Protein AF-G5LW61-F1 (afdb_monomer_lite)

Sequence (75 aa):
MIVAVIVVLLFGTKKLGSIGSDLGASIKGFKKAMSDDDAKQDKTSQDADFTAKSIADKQGEAKKEDAKSQDKEQV

Radius of gyration: 26.23 Å; chains: 1; bounding box: 40×51×69 Å

Organism: NCBI:txid913241

Structure (mmCIF, N/CA/C/O backbone):
data_AF-G5LW61-F1
#
_entry.id   AF-G5LW61-F1
#
loop_
_atom_site.group_PDB
_atom_site.id
_atom_site.type_symbol
_atom_site.label_atom_id
_atom_site.label_alt_id
_atom_site.label_comp_id
_atom_site.label_asym_id
_atom_site.label_entity_id
_atom_site.label_seq_id
_atom_site.pdbx_PDB_ins_code
_atom_site.Cartn_x
_atom_site.Cartn_y
_atom_site.Cartn_z
_atom_site.occupancy
_atom_site.B_iso_or_equiv
_atom_site.auth_seq_id
_atom_site.auth_comp_id
_atom_site.auth_asym_id
_atom_site.auth_atom_id
_atom_site.pdbx_PDB_model_num
ATOM 1 N N . MET A 1 1 ? 0.682 8.364 -15.444 1.00 86.19 1 MET A N 1
ATOM 2 C CA . MET A 1 1 ? 0.091 7.016 -15.627 1.00 86.19 1 MET A CA 1
ATOM 3 C C . MET A 1 1 ? 1.111 5.983 -16.094 1.00 86.19 1 MET A C 1
ATOM 5 O O . MET A 1 1 ? 1.198 4.942 -15.464 1.00 86.19 1 MET A O 1
ATOM 9 N N . ILE A 1 2 ? 1.930 6.274 -17.112 1.00 95.19 2 ILE A N 1
ATOM 10 C CA . ILE A 1 2 ? 2.946 5.337 -17.641 1.00 95.19 2 ILE A CA 1
ATOM 11 C C . ILE A 1 2 ? 3.849 4.730 -16.550 1.00 95.19 2 ILE A C 1
ATOM 13 O O . ILE A 1 2 ? 4.024 3.519 -16.513 1.00 95.19 2 ILE A O 1
ATOM 17 N N . VAL A 1 3 ? 4.336 5.539 -15.602 1.00 95.25 3 VAL A N 1
ATOM 18 C CA . VAL A 1 3 ? 5.191 5.059 -14.498 1.00 95.25 3 VAL A CA 1
ATOM 19 C C . VAL A 1 3 ? 4.492 4.002 -13.632 1.00 95.25 3 VAL A C 1
ATOM 21 O O . VAL A 1 3 ? 5.093 2.986 -13.303 1.00 95.25 3 VAL A O 1
ATOM 24 N N . ALA A 1 4 ? 3.210 4.189 -13.310 1.00 93.62 4 ALA A N 1
ATOM 25 C CA . ALA A 1 4 ? 2.459 3.233 -12.498 1.00 93.62 4 ALA A CA 1
ATOM 26 C C . ALA A 1 4 ? 2.276 1.890 -13.222 1.00 93.62 4 ALA A C 1
ATOM 28 O O . ALA A 1 4 ? 2.430 0.837 -12.610 1.00 93.62 4 ALA A O 1
ATOM 29 N N . VAL A 1 5 ? 2.016 1.921 -14.535 1.00 95.06 5 VAL A N 1
ATOM 30 C CA . VAL A 1 5 ? 1.912 0.706 -15.360 1.00 95.06 5 VAL A CA 1
ATOM 31 C C . VAL A 1 5 ? 3.235 -0.059 -15.364 1.00 95.06 5 VAL A C 1
ATOM 33 O O . VAL A 1 5 ? 3.237 -1.271 -15.171 1.00 95.06 5 VAL A O 1
ATOM 36 N N . ILE A 1 6 ? 4.364 0.643 -15.504 1.00 96.06 6 ILE A N 1
ATOM 37 C CA . ILE A 1 6 ? 5.697 0.027 -15.461 1.00 96.06 6 ILE A CA 1
ATOM 38 C C . ILE A 1 6 ? 5.952 -0.624 -14.096 1.00 96.06 6 ILE A C 1
ATOM 40 O O . ILE A 1 6 ? 6.377 -1.773 -14.044 1.00 96.06 6 ILE A O 1
ATOM 44 N N . VAL A 1 7 ? 5.635 0.054 -12.989 1.00 94.19 7 VAL A N 1
ATOM 45 C CA . VAL A 1 7 ? 5.788 -0.510 -11.634 1.00 94.19 7 VAL A CA 1
ATOM 46 C C . VAL A 1 7 ? 4.938 -1.773 -11.462 1.00 94.19 7 VAL A C 1
ATOM 48 O O . VAL A 1 7 ? 5.431 -2.782 -10.962 1.00 94.19 7 VAL A O 1
ATOM 51 N N . VAL A 1 8 ? 3.686 -1.766 -11.926 1.00 93.06 8 VAL A N 1
ATOM 52 C CA . VAL A 1 8 ? 2.813 -2.950 -11.867 1.00 93.06 8 VAL A CA 1
ATOM 53 C C . VAL A 1 8 ? 3.367 -4.105 -12.704 1.00 93.06 8 VAL A C 1
ATOM 55 O O . VAL A 1 8 ? 3.280 -5.250 -12.269 1.00 93.06 8 VAL A O 1
ATOM 58 N N . LEU A 1 9 ? 3.960 -3.834 -13.869 1.00 94.50 9 LEU A N 1
ATOM 59 C CA . LEU A 1 9 ? 4.577 -4.865 -14.712 1.00 94.50 9 LEU A CA 1
ATOM 60 C C . LEU A 1 9 ? 5.872 -5.430 -14.107 1.00 94.50 9 LEU A C 1
ATOM 62 O O . LEU A 1 9 ? 6.107 -6.629 -14.215 1.00 94.50 9 LEU A O 1
ATOM 66 N N . LEU A 1 10 ? 6.685 -4.600 -13.444 1.00 94.81 10 LEU A N 1
ATOM 67 C CA . LEU A 1 10 ? 7.938 -5.029 -12.808 1.00 94.81 10 LEU A CA 1
ATOM 68 C C . LEU A 1 10 ? 7.703 -5.873 -11.552 1.00 94.81 10 LEU A C 1
ATOM 70 O O . LEU A 1 10 ? 8.353 -6.895 -11.354 1.00 94.81 10 LEU A O 1
ATOM 74 N N . PHE A 1 11 ? 6.782 -5.443 -10.692 1.00 92.56 11 PHE A N 1
ATOM 75 C CA . PHE A 1 11 ? 6.518 -6.106 -9.413 1.00 92.56 11 PHE A CA 1
ATOM 76 C C . PHE A 1 11 ? 5.387 -7.143 -9.495 1.00 92.56 11 PHE A C 1
ATOM 78 O O . PHE A 1 11 ? 5.262 -8.005 -8.621 1.00 92.56 11 PHE A O 1
ATOM 85 N N . GLY A 1 12 ? 4.567 -7.081 -10.545 1.00 91.62 12 GLY A N 1
ATOM 86 C CA . GLY A 1 12 ? 3.378 -7.905 -10.720 1.00 91.62 12 GLY A CA 1
ATOM 87 C C . GLY A 1 12 ? 2.229 -7.509 -9.784 1.00 91.62 12 GLY A C 1
ATOM 88 O O . GLY A 1 12 ? 2.410 -6.954 -8.698 1.00 91.62 12 GLY A O 1
ATOM 89 N N . THR A 1 13 ? 1.001 -7.859 -10.168 1.00 91.62 13 THR A N 1
ATOM 90 C CA . THR A 1 13 ? -0.206 -7.555 -9.377 1.00 91.62 13 THR A CA 1
ATOM 91 C C . THR A 1 13 ? -0.325 -8.395 -8.105 1.00 91.62 13 THR A C 1
ATOM 93 O O . THR A 1 13 ? -0.947 -7.952 -7.146 1.00 91.62 13 THR A O 1
ATOM 96 N N . LYS A 1 14 ? 0.303 -9.579 -8.045 1.00 91.06 14 LYS A N 1
ATOM 97 C CA . LYS A 1 14 ? 0.286 -10.442 -6.849 1.00 91.06 14 LYS A CA 1
ATOM 98 C C . LYS A 1 14 ? 0.998 -9.807 -5.650 1.00 91.06 14 LYS A C 1
ATOM 100 O O . LYS A 1 14 ? 0.457 -9.841 -4.552 1.00 91.06 14 LYS A O 1
ATOM 105 N N . LYS A 1 15 ? 2.189 -9.229 -5.854 1.00 90.19 15 LYS A N 1
ATOM 106 C CA . LYS A 1 15 ? 2.969 -8.580 -4.784 1.00 90.19 15 LYS A CA 1
ATOM 107 C C . LYS A 1 15 ? 2.396 -7.211 -4.418 1.00 90.19 15 LYS A C 1
ATOM 109 O O . LYS A 1 15 ? 2.283 -6.899 -3.237 1.00 90.19 15 LYS A O 1
ATOM 114 N N . LEU A 1 16 ? 1.982 -6.426 -5.417 1.00 92.31 16 LEU A N 1
ATOM 115 C CA . LEU A 1 16 ? 1.302 -5.148 -5.177 1.00 92.31 16 LEU A CA 1
ATOM 116 C C . LEU A 1 16 ? -0.054 -5.329 -4.492 1.00 92.31 16 LEU A C 1
ATOM 118 O O . LEU A 1 16 ? -0.418 -4.501 -3.670 1.00 92.31 16 LEU A O 1
ATOM 122 N N . GLY A 1 17 ? -0.787 -6.401 -4.802 1.00 92.69 17 GLY A N 1
ATOM 123 C CA . GLY A 1 17 ? -2.068 -6.711 -4.175 1.00 92.69 17 GLY A CA 1
ATOM 124 C C . GLY A 1 17 ? -1.923 -7.064 -2.699 1.00 92.69 17 GLY A C 1
ATOM 125 O O . GLY A 1 17 ? -2.600 -6.465 -1.875 1.00 92.69 17 GLY A O 1
ATOM 126 N N . SER A 1 18 ? -1.001 -7.970 -2.345 1.00 91.31 18 SER A N 1
ATOM 127 C CA . SER A 1 18 ? -0.792 -8.344 -0.938 1.00 91.31 18 SER A CA 1
ATOM 128 C C . SER A 1 18 ? -0.321 -7.158 -0.091 1.00 91.31 18 SER A C 1
ATOM 130 O O . SER A 1 18 ? -0.901 -6.879 0.950 1.00 91.31 18 SER A O 1
ATOM 132 N N . ILE A 1 19 ? 0.672 -6.401 -0.573 1.00 93.62 19 ILE A N 1
ATOM 133 C CA . ILE A 1 19 ? 1.202 -5.229 0.147 1.00 93.62 19 ILE A CA 1
ATOM 134 C C . ILE A 1 19 ? 0.178 -4.085 0.156 1.00 93.62 19 ILE A C 1
ATOM 136 O O . ILE A 1 19 ? 0.029 -3.381 1.152 1.00 93.62 19 ILE A O 1
ATOM 140 N N . GLY A 1 20 ? -0.554 -3.903 -0.943 1.00 92.81 20 GLY A N 1
ATOM 141 C CA . GLY A 1 20 ? -1.591 -2.886 -1.072 1.00 92.81 20 GLY A CA 1
ATOM 142 C C . GLY A 1 20 ? -2.800 -3.143 -0.176 1.00 92.81 20 GLY A C 1
ATOM 143 O O . GLY A 1 20 ? -3.367 -2.184 0.338 1.00 92.81 20 GLY A O 1
ATOM 144 N N . SER 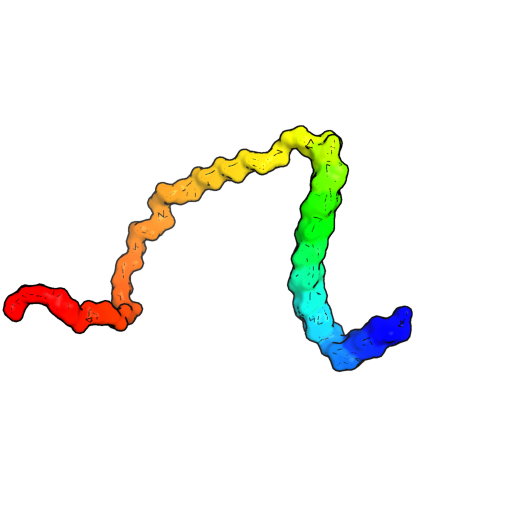A 1 21 ? -3.179 -4.402 0.059 1.00 93.31 21 SER A N 1
ATOM 145 C CA . SER A 1 21 ? -4.245 -4.752 1.005 1.00 93.31 21 SER A CA 1
ATOM 146 C C . SER A 1 21 ? -3.870 -4.396 2.444 1.00 93.31 21 SER A C 1
ATOM 148 O O . SER A 1 21 ? -4.665 -3.744 3.119 1.00 93.31 21 SER A O 1
ATOM 150 N N . ASP A 1 22 ? -2.660 -4.739 2.889 1.00 93.19 22 ASP A N 1
ATOM 151 C CA . ASP A 1 22 ? -2.209 -4.473 4.263 1.00 93.19 22 ASP A CA 1
ATOM 152 C C . ASP A 1 22 ? -1.996 -2.972 4.513 1.00 93.19 22 ASP A C 1
ATOM 154 O O . ASP A 1 22 ? -2.488 -2.388 5.489 1.00 93.19 22 ASP A O 1
ATOM 158 N N . LEU A 1 23 ? -1.309 -2.308 3.580 1.00 94.69 23 LEU A N 1
ATOM 159 C CA . LEU A 1 23 ? -1.050 -0.875 3.668 1.00 94.69 23 LEU A CA 1
ATOM 160 C C . LEU A 1 23 ? -2.339 -0.069 3.463 1.00 94.69 23 LEU A C 1
ATOM 162 O O . LEU A 1 23 ? -2.567 0.932 4.139 1.00 94.69 23 LEU A 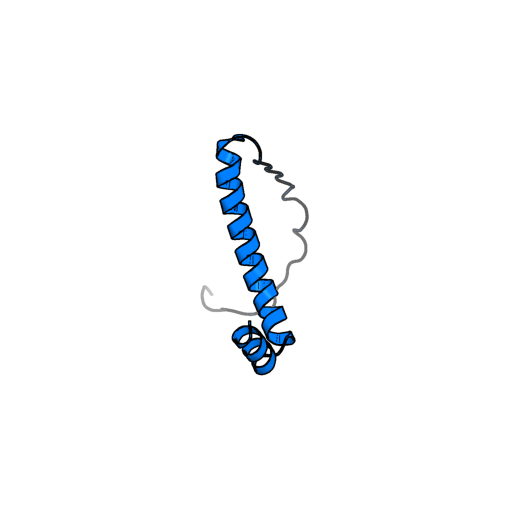O 1
ATOM 166 N N . GLY A 1 24 ? -3.223 -0.542 2.584 1.00 92.62 24 GLY A N 1
ATOM 167 C CA . GLY A 1 24 ? -4.536 0.041 2.337 1.00 92.62 24 GLY A CA 1
ATOM 168 C C . GLY A 1 24 ? -5.476 -0.091 3.532 1.00 92.62 24 GLY A C 1
ATOM 169 O O . GLY A 1 24 ? -6.189 0.862 3.840 1.00 92.62 24 GLY A O 1
ATOM 170 N N . ALA A 1 25 ? -5.457 -1.214 4.256 1.00 93.56 25 ALA A N 1
ATOM 171 C CA . ALA A 1 25 ? -6.217 -1.368 5.497 1.00 93.56 25 ALA A CA 1
ATOM 172 C C . ALA A 1 25 ? -5.748 -0.370 6.568 1.00 93.56 25 ALA A C 1
ATOM 174 O O . ALA A 1 25 ? -6.572 0.311 7.186 1.00 93.56 25 ALA A O 1
ATOM 175 N N . SER A 1 26 ? -4.430 -0.213 6.713 1.00 94.00 26 SER A N 1
ATOM 176 C CA . SER A 1 26 ? -3.814 0.727 7.658 1.00 94.00 26 SER A CA 1
ATOM 177 C C . SER A 1 26 ? -4.154 2.184 7.321 1.00 94.00 26 SER A C 1
ATOM 179 O O . SER A 1 26 ? -4.599 2.946 8.182 1.00 94.00 26 SER A O 1
ATOM 181 N N . ILE A 1 27 ? -4.044 2.565 6.043 1.00 94.50 27 ILE A N 1
ATOM 182 C CA . ILE A 1 27 ? -4.396 3.913 5.578 1.00 94.50 27 ILE A CA 1
ATOM 183 C C . ILE A 1 27 ? -5.906 4.175 5.676 1.00 94.50 27 ILE A C 1
ATOM 185 O O . ILE A 1 27 ? -6.318 5.302 5.940 1.00 94.50 27 ILE A O 1
ATOM 189 N N . LYS A 1 28 ? -6.748 3.147 5.493 1.00 91.69 28 LYS A N 1
ATOM 190 C CA . LYS A 1 28 ? -8.208 3.253 5.623 1.00 91.69 28 LYS A CA 1
ATOM 191 C C . LYS A 1 28 ? -8.614 3.520 7.070 1.00 91.69 28 LYS A C 1
ATOM 193 O O . LYS A 1 28 ? -9.477 4.365 7.289 1.00 91.69 28 LYS A O 1
ATOM 198 N N . GLY A 1 29 ? -7.987 2.847 8.037 1.00 90.62 29 GLY A N 1
ATOM 199 C CA . GLY A 1 29 ? -8.172 3.119 9.466 1.00 90.62 29 GLY A CA 1
ATOM 200 C C . GLY A 1 29 ? -7.715 4.526 9.849 1.00 90.62 29 GLY A C 1
ATOM 201 O O . GLY A 1 29 ? -8.460 5.252 10.502 1.00 90.62 29 GLY A O 1
ATOM 202 N N . PHE A 1 30 ? -6.551 4.953 9.349 1.00 92.25 30 PHE A N 1
ATOM 203 C CA . PHE A 1 30 ? -6.047 6.314 9.545 1.00 92.25 30 PHE A CA 1
ATOM 204 C C . PHE A 1 30 ? -6.990 7.374 8.959 1.00 92.25 30 PHE A C 1
ATOM 206 O O . PHE A 1 30 ? -7.387 8.302 9.656 1.00 92.25 30 PHE A O 1
ATOM 213 N N . LYS A 1 31 ? -7.435 7.207 7.706 1.00 90.06 31 LYS A N 1
ATOM 214 C CA . LYS A 1 31 ? -8.395 8.123 7.075 1.00 90.06 31 LYS A CA 1
ATOM 215 C C . LYS A 1 31 ? -9.737 8.124 7.799 1.00 90.06 31 LYS A C 1
ATOM 217 O O . LYS A 1 31 ? -10.336 9.181 7.931 1.00 90.06 31 LYS A O 1
ATOM 222 N N . LYS A 1 32 ? -10.214 6.963 8.267 1.00 88.44 32 LYS A N 1
ATOM 223 C CA . LYS A 1 32 ? -11.432 6.868 9.080 1.00 88.44 32 LYS A CA 1
ATOM 224 C C . LYS A 1 32 ? -11.266 7.684 10.352 1.00 88.44 32 LYS A C 1
ATOM 226 O O . LYS A 1 32 ? -12.129 8.502 10.587 1.00 88.44 32 LYS A O 1
ATOM 231 N N . ALA A 1 33 ? -10.190 7.501 11.115 1.00 87.81 33 ALA A N 1
ATOM 232 C CA . ALA A 1 33 ? -9.953 8.241 12.353 1.00 87.81 33 ALA A CA 1
ATOM 233 C C . ALA A 1 33 ? -9.825 9.751 12.109 1.00 87.81 33 ALA A C 1
ATOM 235 O O . ALA A 1 33 ? -10.442 10.529 12.817 1.00 87.81 33 ALA A O 1
ATOM 236 N N . MET A 1 34 ? -9.104 10.153 11.062 1.00 86.25 34 MET A N 1
ATOM 237 C CA . MET A 1 34 ? -8.933 11.561 10.702 1.00 86.25 34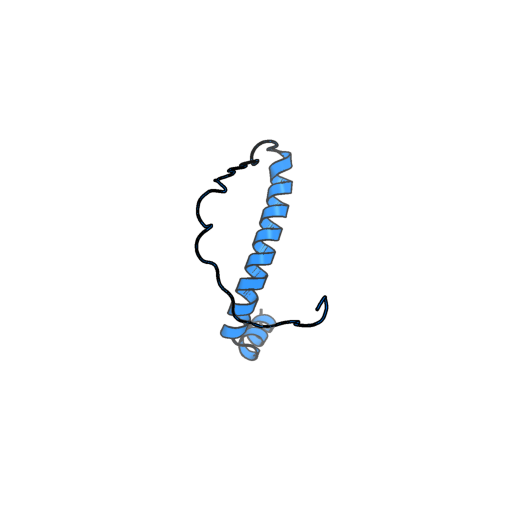 MET A CA 1
ATOM 238 C C . MET A 1 34 ? -10.258 12.204 10.266 1.00 86.25 34 MET A C 1
ATOM 240 O O . MET A 1 34 ? -10.633 13.247 10.777 1.00 86.25 34 MET A O 1
ATOM 244 N N . SER A 1 35 ? -11.028 11.535 9.400 1.00 84.00 35 SER A N 1
ATOM 245 C CA . SER A 1 35 ? -12.362 12.007 9.002 1.00 84.00 35 SER A CA 1
ATOM 246 C C . SER A 1 35 ? -13.410 11.899 10.117 1.00 84.00 35 SER A C 1
ATOM 248 O O . SER A 1 35 ? -14.407 12.608 10.071 1.00 84.00 35 SER A O 1
ATOM 250 N N . ASP A 1 36 ? -13.236 10.989 11.077 1.00 77.38 36 ASP A N 1
ATOM 251 C CA . ASP A 1 36 ? -14.101 10.849 12.252 1.00 77.38 36 ASP A CA 1
ATOM 252 C C . ASP A 1 36 ? -13.813 11.955 13.267 1.00 77.38 36 ASP A C 1
ATOM 254 O O . ASP A 1 36 ? -14.752 12.417 13.889 1.00 77.38 36 ASP A O 1
ATOM 258 N N . ASP A 1 37 ? -12.567 12.423 13.386 1.00 65.94 37 ASP A N 1
ATOM 259 C CA . ASP A 1 37 ? -12.187 13.594 14.188 1.00 65.94 37 ASP A CA 1
ATOM 260 C C . ASP A 1 37 ? -12.730 14.894 13.566 1.00 65.94 37 ASP A C 1
ATOM 262 O O . ASP A 1 37 ? -13.401 15.671 14.247 1.00 65.94 37 ASP A O 1
ATOM 266 N N . ASP A 1 38 ? -12.590 15.049 12.241 1.00 66.50 38 ASP A N 1
ATOM 267 C CA . ASP A 1 38 ? -13.198 16.157 11.485 1.00 66.50 38 ASP A CA 1
ATOM 268 C C . ASP A 1 38 ? -14.741 16.146 11.583 1.00 66.50 38 ASP A C 1
ATOM 270 O O . ASP A 1 38 ? -15.374 17.194 11.686 1.00 66.50 38 ASP A O 1
ATOM 274 N N . ALA A 1 39 ? -15.377 14.965 11.581 1.00 61.16 39 ALA A N 1
ATOM 275 C CA . ALA A 1 39 ? -16.833 14.825 11.715 1.00 61.16 39 ALA A CA 1
ATOM 276 C C . ALA A 1 39 ? -17.335 14.843 13.176 1.00 61.16 39 ALA A C 1
ATOM 278 O O . ALA A 1 39 ? -18.520 15.101 13.413 1.00 61.16 39 ALA A O 1
ATOM 279 N N . LYS A 1 40 ? -16.468 14.569 14.161 1.00 55.44 40 LYS A N 1
ATOM 280 C CA . LYS A 1 40 ? -16.771 14.613 15.605 1.00 55.44 40 LYS A CA 1
ATOM 281 C C . LYS A 1 40 ? -16.720 16.013 16.183 1.00 55.44 40 LYS A C 1
ATOM 283 O O . LYS A 1 40 ? -17.291 16.207 17.256 1.00 55.44 40 LYS A O 1
ATOM 288 N N . GLN A 1 41 ? -16.171 16.992 15.466 1.00 54.59 41 GLN A N 1
ATOM 289 C CA . GLN A 1 41 ? -16.387 18.395 15.819 1.00 54.59 41 GLN A CA 1
ATOM 290 C C . GLN A 1 41 ? -17.888 18.774 15.800 1.00 54.59 41 GLN A C 1
ATOM 292 O O . GLN A 1 41 ? -18.274 19.713 16.488 1.00 54.59 41 GLN A O 1
ATOM 297 N N . ASP A 1 42 ? -18.740 17.976 15.131 1.00 54.47 42 ASP A N 1
ATOM 298 C CA . ASP A 1 42 ? -20.210 18.104 15.122 1.00 54.47 42 ASP A CA 1
ATOM 299 C C . ASP A 1 42 ? -20.975 16.998 15.892 1.00 54.47 42 ASP A C 1
ATOM 301 O O . ASP A 1 42 ? -22.199 17.060 16.010 1.00 54.47 42 ASP A O 1
ATOM 305 N N . LYS A 1 43 ? -20.311 15.958 16.424 1.00 56.25 43 LYS A N 1
ATOM 306 C CA . LYS A 1 43 ? -20.975 14.853 17.157 1.00 56.25 43 LYS A CA 1
ATOM 307 C C . LYS A 1 43 ? -20.136 14.319 18.319 1.00 56.25 43 LYS A C 1
ATOM 309 O O . LYS A 1 43 ? -19.696 13.170 18.320 1.00 56.25 43 LYS A O 1
ATOM 314 N N . THR A 1 44 ? -19.950 15.141 19.347 1.00 54.12 44 THR A N 1
ATOM 315 C CA . THR A 1 44 ? -19.593 14.618 20.672 1.00 54.12 44 THR A CA 1
ATOM 316 C C . THR A 1 44 ? -20.716 13.707 21.192 1.00 54.12 44 THR A C 1
ATOM 318 O O . THR A 1 44 ? -21.885 14.086 21.142 1.00 54.12 44 THR A O 1
ATOM 321 N N . SER A 1 45 ? -20.348 12.549 21.752 1.00 56.91 45 SER A N 1
ATOM 322 C CA . SER A 1 45 ? -21.189 11.556 22.459 1.00 56.91 45 SER A CA 1
ATOM 323 C C . SER A 1 45 ? -21.706 10.365 21.641 1.00 56.91 45 SER A C 1
ATOM 325 O O . SER A 1 45 ? -22.833 10.379 21.165 1.00 56.91 45 SER A O 1
ATOM 327 N N . GLN A 1 46 ? -20.910 9.295 21.575 1.00 61.31 46 GLN A N 1
ATOM 328 C CA . GLN A 1 46 ? -21.285 7.904 21.900 1.00 61.31 46 GLN A CA 1
ATOM 329 C C . GLN A 1 46 ? -20.212 6.979 21.325 1.00 61.31 46 GLN A C 1
ATOM 331 O O . GLN A 1 46 ? -20.040 6.943 20.117 1.00 61.31 46 GLN A O 1
ATOM 336 N N . ASP A 1 47 ? -19.451 6.326 22.205 1.00 52.25 47 ASP A N 1
ATOM 337 C CA . ASP A 1 47 ? -18.957 4.948 22.047 1.00 52.25 47 ASP A CA 1
ATOM 338 C C . ASP A 1 47 ? -18.042 4.631 23.237 1.00 52.25 47 ASP A C 1
ATOM 340 O O . ASP A 1 47 ? -16.816 4.690 23.177 1.00 52.25 47 ASP A O 1
ATOM 344 N N . ALA A 1 48 ? -18.676 4.330 24.367 1.00 55.53 48 ALA A N 1
ATOM 345 C CA . ALA A 1 48 ? -18.056 3.592 25.458 1.00 55.53 48 ALA A CA 1
ATOM 346 C C . ALA A 1 48 ? -18.893 2.328 25.677 1.00 55.53 48 ALA A C 1
ATOM 348 O O . ALA A 1 48 ? -19.639 2.224 26.647 1.00 55.53 48 ALA A O 1
ATOM 349 N N . ASP A 1 49 ? -18.812 1.387 24.735 1.00 52.41 49 ASP A N 1
ATOM 350 C CA . ASP A 1 49 ? -19.366 0.047 24.923 1.00 52.41 49 ASP A CA 1
ATOM 351 C C . ASP A 1 49 ? -18.349 -0.806 25.700 1.00 52.41 49 ASP A C 1
ATOM 353 O O . ASP A 1 49 ? -17.498 -1.502 25.144 1.00 52.41 49 ASP A O 1
ATOM 357 N N . PHE A 1 50 ? -18.397 -0.688 27.029 1.00 55.50 50 PHE A N 1
ATOM 358 C CA . PHE A 1 50 ? -17.783 -1.645 27.945 1.00 55.50 50 PHE A CA 1
ATOM 359 C C . PHE A 1 50 ? -18.701 -2.865 28.081 1.00 55.50 50 PHE A C 1
ATOM 361 O O . PHE A 1 50 ? -19.386 -3.036 29.089 1.00 55.50 50 PHE A O 1
ATOM 368 N N . THR A 1 51 ? -18.681 -3.766 27.101 1.00 50.00 51 THR A N 1
ATOM 369 C CA . THR A 1 51 ? -19.230 -5.110 27.307 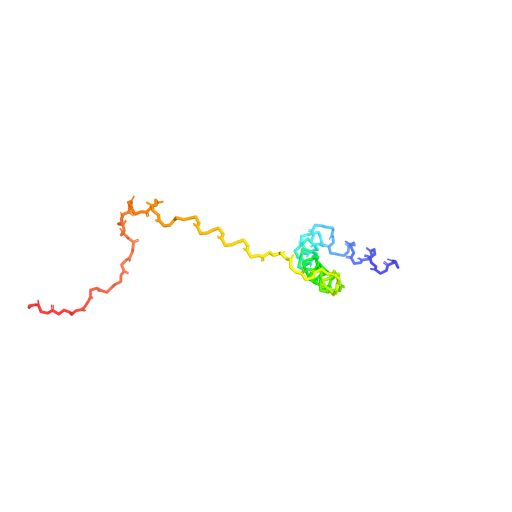1.00 50.00 51 THR A CA 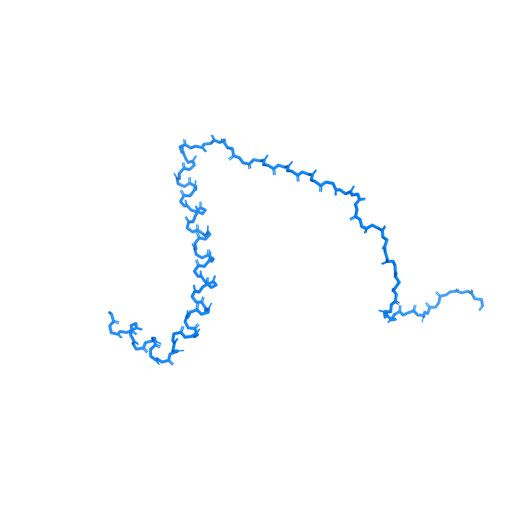1
ATOM 370 C C . THR A 1 51 ? -18.175 -5.984 27.995 1.00 50.00 51 THR A C 1
ATOM 372 O O . THR A 1 51 ? -17.430 -6.740 27.371 1.00 50.00 51 THR A O 1
ATOM 375 N N . ALA A 1 52 ? -18.116 -5.884 29.325 1.00 57.25 52 ALA A N 1
ATOM 376 C CA . ALA A 1 52 ? -17.450 -6.852 30.190 1.00 57.25 52 ALA A CA 1
ATOM 377 C C . ALA A 1 52 ? -18.208 -8.195 30.146 1.00 57.25 52 ALA A C 1
ATOM 379 O O . ALA A 1 52 ? -19.030 -8.493 31.011 1.00 57.25 52 ALA A O 1
ATOM 380 N N . LYS A 1 53 ? -17.952 -9.025 29.127 1.00 54.69 53 LYS A N 1
ATOM 381 C CA . LYS A 1 53 ? -18.481 -10.396 29.062 1.00 54.69 53 LYS A CA 1
ATOM 382 C C . LYS A 1 53 ? -17.497 -11.391 29.687 1.00 54.69 53 LYS A C 1
ATOM 384 O O . LYS A 1 53 ? -16.695 -12.006 29.001 1.00 54.69 53 LYS A O 1
ATOM 389 N N . SER A 1 54 ? -17.634 -11.510 31.008 1.00 48.69 54 SER A N 1
ATOM 390 C CA . SER A 1 54 ? -17.465 -12.706 31.851 1.00 48.69 54 SER A CA 1
ATOM 391 C C . SER A 1 54 ? -16.138 -13.491 31.807 1.00 48.69 54 SER A C 1
ATOM 393 O O . SER A 1 54 ? -15.881 -14.318 30.937 1.00 48.69 54 SER A O 1
ATOM 395 N N . ILE A 1 55 ? -15.352 -13.306 32.872 1.00 51.09 55 ILE A N 1
ATOM 396 C CA . ILE A 1 55 ? -14.465 -14.325 33.445 1.00 51.09 55 ILE A CA 1
ATOM 397 C C . ILE A 1 55 ? -15.368 -15.408 34.065 1.00 51.09 55 ILE A C 1
ATOM 399 O O . ILE A 1 55 ? -15.916 -15.151 35.133 1.00 51.09 55 ILE A O 1
ATOM 403 N N . ALA A 1 56 ? -15.549 -16.574 33.425 1.00 52.56 56 ALA A N 1
ATOM 404 C CA . ALA A 1 56 ? -16.123 -17.764 34.089 1.00 52.56 56 ALA A CA 1
ATOM 405 C C . ALA A 1 56 ? -15.987 -19.126 33.368 1.00 52.56 56 ALA A C 1
ATOM 407 O O . ALA A 1 56 ? -16.294 -20.124 34.001 1.00 52.56 56 ALA A O 1
ATOM 408 N N . ASP A 1 57 ? -15.507 -19.243 32.122 1.00 52.16 57 ASP A N 1
ATOM 409 C CA . ASP A 1 57 ? -15.473 -20.554 31.436 1.00 52.16 57 ASP A CA 1
ATOM 410 C C . ASP A 1 57 ? -14.165 -20.783 30.662 1.00 52.16 57 ASP A C 1
ATOM 412 O O . ASP A 1 57 ? -14.111 -20.566 29.454 1.00 52.16 57 ASP A O 1
ATOM 416 N N . LYS A 1 58 ? -13.093 -21.182 31.370 1.00 52.66 58 LYS A N 1
ATOM 417 C CA . LYS A 1 58 ? -11.996 -22.071 30.893 1.00 52.66 58 LYS A CA 1
ATOM 418 C C . LYS A 1 58 ? -10.842 -22.178 31.908 1.00 52.66 58 LYS A C 1
ATOM 420 O O . LYS A 1 58 ? -9.677 -21.951 31.593 1.00 52.66 58 LYS A O 1
ATOM 425 N N . GLN A 1 59 ? -11.151 -22.570 33.145 1.00 50.84 59 GLN A N 1
ATOM 426 C CA . GLN A 1 59 ? -10.193 -23.307 33.976 1.00 50.84 59 GLN A CA 1
ATOM 427 C C . GLN A 1 59 ? -10.569 -24.782 33.900 1.00 50.84 59 GLN A C 1
ATOM 429 O O . GLN A 1 59 ? -11.600 -25.187 34.423 1.00 50.84 59 GLN A O 1
ATOM 434 N N . GLY A 1 60 ? -9.744 -25.572 33.223 1.00 40.62 60 GLY A N 1
ATOM 435 C CA . GLY A 1 60 ? -9.959 -27.008 33.122 1.00 40.62 60 GLY A CA 1
ATOM 436 C C . GLY A 1 60 ? -9.244 -27.604 31.929 1.00 40.62 60 GLY A C 1
ATOM 437 O O . GLY A 1 60 ? -9.912 -28.076 31.030 1.00 40.62 60 GLY A O 1
ATOM 438 N N . GLU A 1 61 ? -7.913 -27.510 31.907 1.00 44.66 61 GLU A N 1
ATOM 439 C CA . GLU A 1 61 ? -7.022 -28.572 31.419 1.00 44.66 61 GLU A CA 1
ATOM 440 C C . GLU A 1 61 ? -5.574 -28.129 31.637 1.00 44.66 61 GLU A C 1
ATOM 442 O O . GLU A 1 61 ? -4.954 -27.392 30.875 1.00 44.66 61 GLU A O 1
ATOM 447 N N . ALA A 1 62 ? -5.076 -28.532 32.801 1.00 38.38 62 ALA A N 1
ATOM 448 C CA . ALA A 1 62 ? -3.676 -28.509 33.147 1.00 38.38 62 ALA A CA 1
ATOM 449 C C . ALA A 1 62 ? -2.885 -29.523 32.307 1.00 38.38 62 ALA A C 1
ATOM 451 O O . ALA A 1 62 ? -3.430 -30.545 31.894 1.00 38.38 62 ALA A O 1
ATOM 452 N N . LYS A 1 63 ? -1.563 -29.291 32.298 1.00 42.34 63 LYS A N 1
ATOM 453 C CA . LYS A 1 63 ? -0.459 -30.274 32.364 1.00 42.34 63 LYS A CA 1
ATOM 454 C C . LYS A 1 63 ? 0.413 -30.258 31.100 1.00 42.34 63 LYS A C 1
ATOM 456 O O . LYS A 1 63 ? 0.026 -30.753 30.058 1.00 42.34 63 LYS A O 1
ATOM 461 N N . LYS A 1 64 ? 1.482 -29.452 31.141 1.00 40.41 64 LYS A N 1
ATOM 462 C CA . LYS A 1 64 ? 2.870 -29.817 31.527 1.00 40.41 64 LYS A CA 1
ATOM 463 C C . LYS A 1 64 ? 3.539 -30.663 30.449 1.00 40.41 64 LYS A C 1
ATOM 465 O O . LYS A 1 64 ? 3.250 -31.842 30.388 1.00 40.41 64 LYS A O 1
ATOM 470 N N . GLU A 1 65 ? 4.470 -30.038 29.743 1.00 40.25 65 GLU A N 1
ATOM 471 C CA . GLU A 1 65 ? 5.620 -30.564 28.990 1.00 40.25 65 GLU A CA 1
ATOM 472 C C . GLU A 1 65 ? 6.117 -29.294 28.270 1.00 40.25 65 GLU A C 1
ATOM 474 O O . GLU A 1 65 ? 5.413 -28.747 27.439 1.00 40.25 65 GLU A O 1
ATOM 479 N N . ASP A 1 66 ? 7.034 -28.511 28.835 1.00 40.94 66 ASP A N 1
ATOM 480 C CA . ASP A 1 66 ? 8.463 -28.713 28.639 1.00 40.94 66 ASP A CA 1
ATOM 481 C C . ASP A 1 66 ? 9.306 -28.055 29.742 1.00 40.94 66 ASP A C 1
ATOM 483 O O . ASP A 1 66 ? 8.985 -27.019 30.326 1.00 40.94 66 ASP A O 1
ATOM 487 N N . ALA A 1 67 ? 10.398 -28.743 30.038 1.00 49.25 67 ALA A N 1
ATOM 488 C CA . ALA A 1 67 ? 11.241 -28.636 31.208 1.00 49.25 67 ALA A CA 1
ATOM 489 C C . ALA A 1 67 ? 12.062 -27.340 31.312 1.00 49.25 67 ALA A C 1
ATOM 491 O O . ALA A 1 67 ? 12.781 -26.968 30.384 1.00 49.25 67 ALA A O 1
ATOM 492 N N . LYS A 1 68 ? 12.098 -26.736 32.509 1.00 41.72 68 LYS A N 1
ATOM 493 C CA . LYS A 1 68 ? 13.260 -25.953 32.948 1.00 41.72 68 LYS A CA 1
ATOM 494 C C . LYS A 1 68 ? 13.395 -25.924 34.475 1.00 41.72 68 LYS A C 1
ATOM 496 O O . LYS A 1 68 ? 12.500 -25.464 35.173 1.00 41.72 68 LYS A O 1
ATOM 501 N N . SER A 1 69 ? 14.566 -26.372 34.928 1.00 52.47 69 SER A N 1
ATOM 502 C CA . SER A 1 69 ? 15.189 -26.127 36.236 1.00 52.47 69 SER A CA 1
ATOM 503 C C . SER A 1 69 ? 14.717 -26.956 37.435 1.00 52.47 69 SER A C 1
ATOM 505 O O . SER A 1 69 ? 14.063 -26.463 38.347 1.00 52.47 69 SER A O 1
ATOM 507 N N . GLN A 1 70 ? 15.191 -28.205 37.481 1.00 51.72 70 GLN A N 1
ATOM 508 C CA . GLN A 1 70 ? 15.717 -28.764 38.727 1.00 51.72 70 GLN A CA 1
ATOM 509 C C . GLN A 1 70 ? 17.039 -28.049 39.049 1.00 51.72 70 GLN A C 1
ATOM 511 O O . GLN A 1 70 ? 18.002 -28.237 38.314 1.00 51.72 70 GLN A O 1
ATOM 516 N N . ASP A 1 71 ? 17.081 -27.226 40.095 1.00 52.91 71 ASP A N 1
ATOM 517 C CA . ASP A 1 71 ? 18.256 -27.086 40.968 1.00 52.91 71 ASP A CA 1
ATOM 518 C C . ASP A 1 71 ? 17.849 -26.359 42.261 1.00 52.91 71 ASP A C 1
ATOM 520 O O . ASP A 1 71 ? 17.251 -25.286 42.201 1.00 52.91 71 ASP A O 1
ATOM 524 N N . LYS A 1 72 ? 18.229 -26.962 43.396 1.00 51.69 72 LYS A N 1
ATOM 525 C CA . LYS A 1 72 ? 18.229 -26.455 44.785 1.00 51.69 72 LYS A CA 1
ATOM 526 C C . LYS A 1 72 ? 16.890 -26.239 45.497 1.00 51.69 72 LYS A C 1
ATOM 528 O O . LYS A 1 72 ? 16.232 -25.231 45.297 1.00 51.69 72 LYS A O 1
ATOM 533 N N . GLU A 1 73 ? 16.575 -27.119 46.454 1.00 51.72 73 GLU A N 1
ATOM 534 C CA . GLU A 1 73 ? 16.838 -26.876 47.890 1.00 51.72 73 GLU A CA 1
ATOM 535 C C . GLU A 1 73 ? 16.381 -28.087 48.745 1.00 51.72 73 GLU A C 1
ATOM 537 O O . GLU A 1 73 ? 15.263 -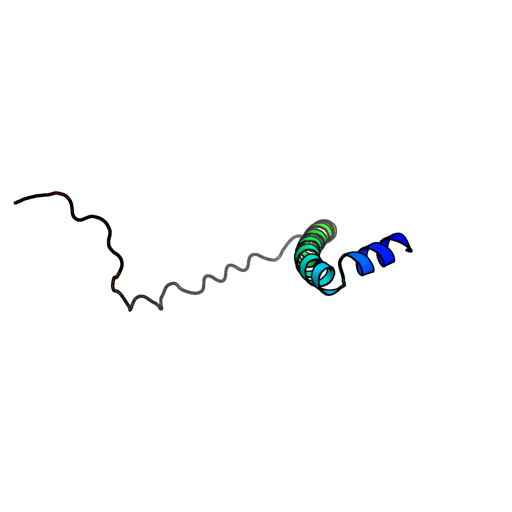28.563 48.591 1.00 51.72 73 GLU A O 1
ATOM 542 N N . GLN A 1 74 ? 17.263 -28.562 49.638 1.00 40.28 74 GLN A N 1
ATOM 543 C CA . GLN A 1 74 ? 17.020 -29.459 50.790 1.00 40.28 74 GLN A CA 1
ATOM 544 C C . GLN A 1 74 ? 16.456 -30.879 50.555 1.00 40.28 74 GLN A C 1
ATOM 546 O O . GLN A 1 74 ? 15.247 -31.097 50.563 1.00 40.28 74 GLN A O 1
ATOM 551 N N . VAL A 1 75 ? 17.349 -31.877 50.479 1.00 41.16 75 VAL A N 1
ATOM 552 C CA . VAL A 1 75 ? 17.836 -32.698 51.620 1.00 41.16 75 VAL A CA 1
ATOM 553 C C . VAL A 1 75 ? 19.211 -33.274 51.299 1.00 41.16 75 VAL A C 1
ATOM 555 O O . VAL A 1 75 ? 19.472 -33.523 50.101 1.00 41.16 75 VAL A O 1
#

pLDDT: mean 70.6, std 21.07, range [38.38, 96.06]

Secondary structure (DSSP, 8-state):
-HHHHHHHHHHHHHHHHHHHHHHHHHHHHHHHHHHHHHHHTT------------S-S------------------

InterPro domains:
  IPR003369 Sec-independent protein translocase protein TatA/B/E [PF02416] (1-36)
  IPR006312 Sec-independent protein translocase protein TatA/E [MF_00236] (1-73)
  IPR006312 Sec-independent protein translocase protein TatA/E [TIGR01411] (1-39)

Foldseek 3Di:
DVVVVVVCVVCPPVNCVVVCVVVVVVVVVVVCVVVVVVVCVVPDDDDPPPPPPDDDPDDDDDDDDDDDDDDDDDD